Protein AF-A0A7S0SVY9-F1 (afdb_monomer)

Sequence (130 aa):
NVSTAVNTLKKLACATRVLGRTPVGKMLHEDAGFAKLIDLVRLRCDAFGERQIANVLNGLAALHTDLGVTSVNVRLADQLVKVLERVAHNMNGQEIANTLNALCKLQAAAGAMSPAGWAALARAVERTAP

Radius of gyration: 14.39 Å; Cα contacts (8 Å, |Δi|>4): 152; chains: 1; bounding box: 43×26×39 Å

Mean predicted aligned error: 4.33 Å

Foldseek 3Di:
DLLVVLLVLLVVLVVVLVVPDDLVLVVLLVDPVNVVSLVVCQVCLLVDALVSLLSNLLSVLSSCVSNVHPSDDLSSLLSSQVSCLVHLLVHAPVSLVSNVSSCVRDVSNVVNHDPSSVVSSVVNNVVRPD

Organism: NCBI:txid81844

Structure (mmCIF, N/CA/C/O backbone):
data_AF-A0A7S0SVY9-F1
#
_entry.id   AF-A0A7S0SVY9-F1
#
loop_
_atom_site.group_PDB
_atom_site.id
_atom_site.type_symbol
_atom_site.label_atom_id
_atom_site.label_alt_id
_atom_site.label_comp_id
_atom_site.label_asym_id
_atom_site.label_entity_id
_atom_site.label_seq_id
_atom_site.pdbx_PDB_ins_code
_atom_site.Cartn_x
_atom_site.Cartn_y
_atom_site.Cartn_z
_atom_site.occupancy
_atom_site.B_iso_or_equiv
_atom_site.auth_seq_id
_atom_site.auth_comp_id
_atom_site.auth_asym_id
_atom_site.auth_atom_id
_atom_site.pdbx_PDB_model_num
ATOM 1 N N . 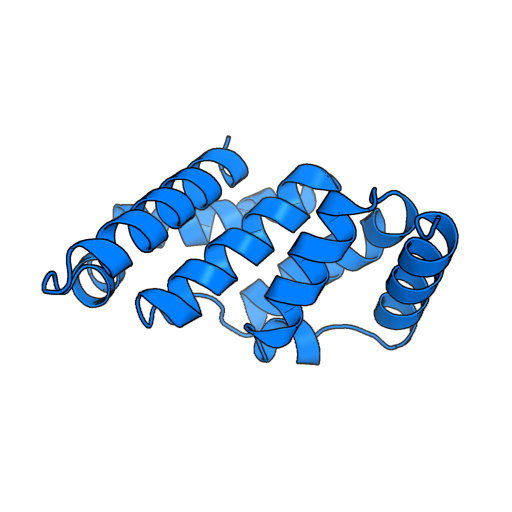ASN A 1 1 ? -5.001 15.606 0.394 1.00 76.19 1 ASN A N 1
ATOM 2 C CA . ASN A 1 1 ? -4.689 14.499 -0.543 1.00 76.19 1 ASN A CA 1
ATOM 3 C C . ASN A 1 1 ? -4.765 13.176 0.232 1.00 76.19 1 ASN A C 1
ATOM 5 O O . ASN A 1 1 ? -4.315 13.159 1.371 1.00 76.19 1 ASN A O 1
ATOM 9 N N . VAL A 1 2 ? -5.360 12.112 -0.327 1.00 85.25 2 VAL A N 1
ATOM 10 C CA . VAL A 1 2 ? -5.616 10.810 0.340 1.00 85.25 2 VAL A CA 1
ATOM 11 C C . VAL A 1 2 ? -4.342 10.213 0.949 1.00 85.25 2 VAL A C 1
ATOM 13 O O . VAL A 1 2 ? -4.344 9.811 2.108 1.00 85.25 2 VAL A O 1
ATOM 16 N N . SER A 1 3 ? -3.228 10.253 0.212 1.00 82.56 3 SER A N 1
ATOM 17 C CA . SER A 1 3 ? -1.922 9.779 0.697 1.00 82.56 3 SER A CA 1
ATOM 18 C C . SER A 1 3 ? -1.458 10.519 1.961 1.00 82.56 3 SER A C 1
ATOM 20 O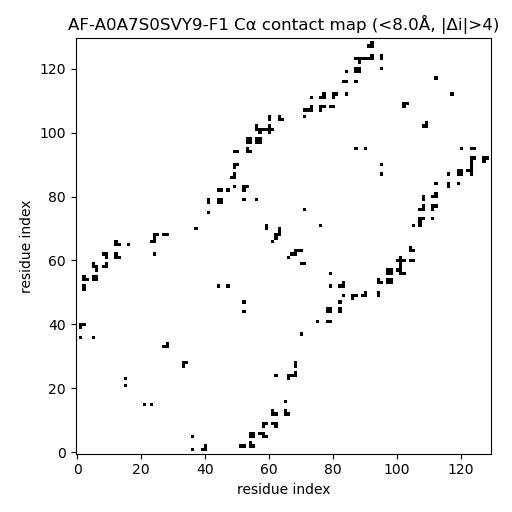 O . SER A 1 3 ? -0.959 9.910 2.906 1.00 82.56 3 SER A O 1
ATOM 22 N N . THR A 1 4 ? -1.705 11.831 2.037 1.00 87.19 4 THR A N 1
ATOM 23 C CA . THR A 1 4 ? -1.404 12.635 3.229 1.00 87.19 4 THR A CA 1
ATOM 24 C C . THR A 1 4 ? -2.251 12.206 4.421 1.00 87.19 4 THR A C 1
ATOM 26 O O . THR A 1 4 ? -1.713 12.094 5.513 1.00 87.19 4 THR A O 1
ATOM 29 N N . ALA A 1 5 ? -3.544 11.933 4.224 1.00 84.56 5 ALA A N 1
ATOM 30 C CA . ALA A 1 5 ? -4.427 11.498 5.305 1.00 84.56 5 ALA A CA 1
ATOM 31 C C . ALA A 1 5 ? -3.983 10.144 5.886 1.00 84.56 5 ALA A C 1
ATOM 33 O O . ALA A 1 5 ? -3.859 10.012 7.102 1.00 84.56 5 ALA A O 1
ATOM 34 N N . VAL A 1 6 ? -3.638 9.180 5.025 1.00 86.06 6 VAL A N 1
ATOM 35 C CA . VAL A 1 6 ? -3.072 7.885 5.443 1.00 86.06 6 VAL A CA 1
ATOM 36 C C . VAL A 1 6 ? -1.758 8.077 6.211 1.00 86.06 6 VAL A C 1
ATOM 38 O O . VAL A 1 6 ? -1.559 7.483 7.269 1.00 86.06 6 VAL A O 1
ATOM 41 N N . ASN A 1 7 ? -0.877 8.963 5.739 1.00 87.19 7 ASN A N 1
ATOM 42 C CA . ASN A 1 7 ? 0.371 9.270 6.438 1.00 87.19 7 ASN A CA 1
ATOM 43 C C . ASN A 1 7 ? 0.150 9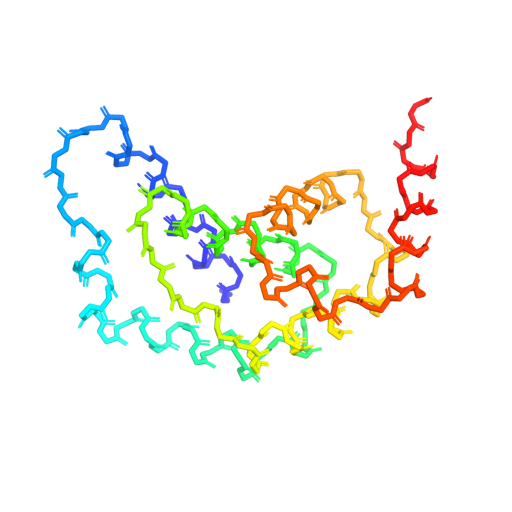.993 7.782 1.00 87.19 7 ASN A C 1
ATOM 45 O O . ASN A 1 7 ? 0.920 9.803 8.720 1.00 87.19 7 ASN A O 1
ATOM 49 N N . THR A 1 8 ? -0.894 10.810 7.912 1.00 85.56 8 THR A N 1
ATOM 50 C CA . THR A 1 8 ? -1.269 11.412 9.198 1.00 85.56 8 THR A CA 1
ATOM 51 C C . THR A 1 8 ? -1.745 10.343 10.178 1.00 85.56 8 THR A C 1
ATOM 53 O O . THR A 1 8 ? -1.274 10.319 11.312 1.00 85.56 8 THR A O 1
ATOM 56 N N . LEU A 1 9 ? -2.593 9.406 9.738 1.00 84.56 9 LEU A N 1
ATOM 57 C CA . LEU A 1 9 ? -3.024 8.281 10.575 1.00 84.56 9 LEU A CA 1
ATOM 58 C C . LEU A 1 9 ? -1.846 7.403 11.011 1.00 84.56 9 LEU A C 1
ATOM 60 O O . LEU A 1 9 ? -1.765 7.035 12.178 1.00 84.56 9 LEU A O 1
ATOM 64 N N . LYS A 1 10 ? -0.880 7.147 10.121 1.00 86.81 10 LYS A N 1
ATOM 65 C CA . LYS A 1 10 ? 0.387 6.483 10.471 1.00 86.81 10 LYS A CA 1
ATOM 66 C C . LYS A 1 10 ? 1.097 7.184 11.634 1.00 86.81 10 LYS A C 1
ATOM 68 O O . LYS A 1 10 ? 1.559 6.535 12.568 1.00 86.81 10 LYS A O 1
ATOM 73 N N . LYS A 1 11 ? 1.222 8.513 11.577 1.00 86.00 11 LYS A N 1
ATOM 74 C CA . LYS A 1 11 ? 1.885 9.288 12.637 1.00 86.00 11 LYS A CA 1
ATOM 75 C C . LYS A 1 11 ? 1.132 9.187 13.962 1.00 86.00 11 LYS A C 1
ATOM 77 O O . LYS A 1 11 ? 1.771 9.043 14.999 1.00 86.00 11 LYS A O 1
ATOM 82 N N . LEU A 1 12 ? -0.200 9.214 13.917 1.00 79.31 12 LEU A N 1
ATOM 83 C CA . LEU A 1 12 ? -1.034 9.010 15.100 1.00 79.31 12 LEU A CA 1
ATOM 84 C C . LEU A 1 12 ? -0.844 7.605 15.683 1.00 79.31 12 LEU A C 1
ATOM 86 O O . LEU A 1 12 ? -0.639 7.489 16.884 1.00 79.31 12 LEU A O 1
ATOM 90 N N . ALA A 1 13 ? -0.806 6.566 14.844 1.00 78.38 13 ALA A N 1
ATOM 91 C CA . ALA A 1 13 ? -0.533 5.193 15.272 1.00 78.38 13 ALA A CA 1
ATOM 92 C C . ALA A 1 13 ? 0.814 5.071 16.006 1.00 78.38 13 ALA A C 1
ATOM 94 O O . ALA A 1 13 ? 0.888 4.522 17.108 1.00 78.38 13 ALA A O 1
ATOM 95 N N . CYS A 1 14 ? 1.863 5.679 15.445 1.00 78.50 14 CYS A N 1
ATOM 96 C CA . CYS A 1 14 ? 3.181 5.744 16.074 1.00 78.50 14 CYS A CA 1
ATOM 97 C C . CYS A 1 14 ? 3.130 6.443 17.447 1.00 78.50 14 CYS A C 1
ATOM 99 O O . CYS A 1 14 ? 3.674 5.935 18.424 1.00 78.50 14 CYS A O 1
ATOM 101 N N . ALA A 1 15 ? 2.416 7.570 17.553 1.00 78.88 15 ALA A N 1
ATOM 102 C CA . ALA A 1 15 ? 2.248 8.281 18.821 1.00 78.88 15 ALA A CA 1
ATOM 103 C C . ALA A 1 15 ? 1.469 7.450 19.859 1.00 78.88 15 ALA A C 1
ATOM 105 O O . ALA A 1 15 ? 1.829 7.421 21.033 1.00 78.88 15 ALA A O 1
ATOM 106 N N . THR A 1 16 ? 0.435 6.717 19.435 1.00 71.44 16 THR A N 1
ATOM 107 C CA . THR A 1 16 ? -0.362 5.868 20.335 1.00 71.44 16 THR A CA 1
ATOM 108 C C . THR A 1 16 ? 0.405 4.658 20.863 1.00 71.44 16 THR A C 1
ATOM 110 O O . THR A 1 16 ? 0.143 4.226 21.984 1.00 71.44 16 THR A O 1
ATOM 113 N N . ARG A 1 17 ? 1.405 4.158 20.120 1.00 67.94 17 ARG A N 1
ATOM 114 C CA . ARG A 1 17 ? 2.307 3.090 20.582 1.00 67.94 17 ARG A CA 1
ATOM 115 C C . ARG A 1 17 ? 3.116 3.508 21.813 1.00 67.94 17 ARG A C 1
ATOM 117 O O . ARG A 1 17 ? 3.376 2.680 22.678 1.00 67.94 17 ARG A O 1
ATOM 124 N N . VAL A 1 18 ? 3.472 4.790 21.907 1.00 65.06 18 VAL A N 1
ATOM 125 C CA . VAL A 1 18 ? 4.217 5.363 23.042 1.00 65.06 18 VAL A CA 1
ATOM 126 C C . VAL A 1 18 ? 3.321 5.551 24.272 1.00 65.06 18 VAL A C 1
ATOM 128 O O . VAL A 1 18 ? 3.794 5.456 25.399 1.00 65.06 18 VAL A O 1
ATOM 131 N N . LEU A 1 19 ? 2.022 5.781 24.066 1.00 60.72 19 LEU A N 1
ATOM 132 C CA . LEU A 1 19 ? 1.066 6.115 25.130 1.00 60.72 19 LEU A CA 1
ATOM 133 C C . LEU A 1 19 ? 0.325 4.901 25.716 1.00 60.72 19 LEU A C 1
ATOM 135 O O . LEU A 1 19 ? -0.445 5.068 26.657 1.00 60.72 19 LEU A O 1
ATOM 139 N N . GLY A 1 20 ? 0.555 3.704 25.162 1.00 57.06 20 GLY A N 1
ATOM 140 C CA . GLY A 1 20 ? 0.204 2.394 25.713 1.00 57.06 20 GLY A CA 1
ATOM 141 C C . GLY A 1 20 ? -1.083 2.330 26.536 1.00 57.06 20 GLY A C 1
ATOM 142 O O . GLY A 1 20 ? -0.973 2.256 27.754 1.00 57.06 20 GLY A O 1
ATOM 143 N N . ARG A 1 21 ? -2.269 2.324 25.890 1.00 54.84 21 ARG A N 1
ATOM 144 C CA . ARG A 1 21 ? -3.539 1.757 26.434 1.00 54.84 21 ARG A CA 1
ATOM 145 C C . ARG A 1 21 ? -4.817 2.022 25.629 1.00 54.84 21 ARG A C 1
ATOM 147 O O . ARG A 1 21 ? -5.860 1.492 25.999 1.00 54.84 21 ARG A O 1
ATOM 154 N N . THR A 1 22 ? -4.794 2.795 24.550 1.00 61.53 22 THR A N 1
ATOM 155 C CA . THR A 1 22 ? -6.037 3.108 23.823 1.00 61.53 22 THR A CA 1
ATOM 156 C C . THR A 1 22 ? -6.356 2.037 22.768 1.00 61.53 22 THR A C 1
ATOM 158 O O . THR A 1 22 ? -5.479 1.735 21.955 1.00 61.53 22 THR A O 1
ATOM 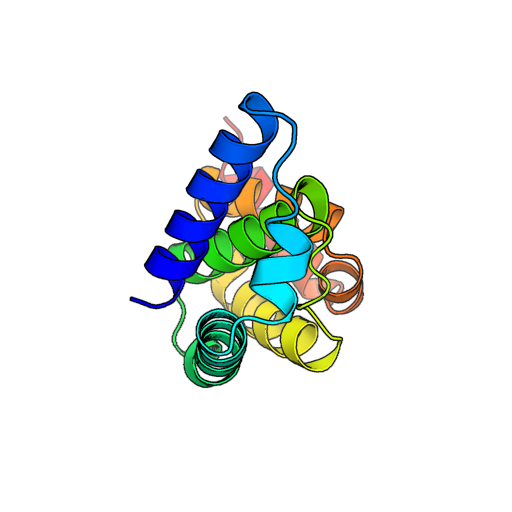161 N N . PRO A 1 23 ? -7.590 1.489 22.692 1.00 73.44 23 PRO A N 1
ATOM 162 C CA . PRO A 1 23 ? -7.990 0.510 21.674 1.00 73.44 23 PRO A CA 1
ATOM 163 C C . PRO A 1 23 ? -8.244 1.180 20.309 1.00 73.44 23 PRO A C 1
ATOM 165 O O . PRO A 1 23 ? -9.246 0.916 19.647 1.00 73.44 23 PRO A O 1
ATOM 168 N N . VAL A 1 24 ? -7.337 2.067 19.882 1.00 78.75 24 VAL A N 1
ATOM 169 C CA . VAL A 1 24 ? -7.466 2.895 18.669 1.00 78.75 24 VAL A CA 1
ATOM 170 C C . VAL A 1 24 ? -7.672 2.023 17.435 1.00 78.75 24 VAL A C 1
ATOM 172 O O . VAL A 1 24 ? -8.453 2.387 16.568 1.00 78.75 24 VAL A O 1
ATOM 175 N N . GLY A 1 25 ? -7.047 0.844 17.377 1.00 77.62 25 GLY A N 1
ATOM 176 C CA . GLY A 1 25 ? -7.270 -0.121 16.298 1.00 77.62 25 GLY A CA 1
ATOM 177 C C . GLY A 1 25 ? -8.728 -0.554 16.154 1.00 77.62 25 GLY A C 1
ATOM 178 O O . GLY A 1 25 ? -9.277 -0.507 15.056 1.00 77.62 25 GLY A O 1
ATOM 179 N N . LYS A 1 26 ? -9.384 -0.903 17.270 1.00 79.44 26 LYS A N 1
ATOM 180 C CA . LYS A 1 26 ? -10.804 -1.280 17.279 1.00 79.44 26 LYS A CA 1
ATOM 181 C C . LYS A 1 26 ? -11.692 -0.093 16.905 1.00 79.44 26 LYS A C 1
ATOM 183 O O . LYS A 1 26 ? -12.574 -0.234 16.069 1.00 79.44 26 LYS A O 1
ATOM 188 N N . MET A 1 27 ? -11.404 1.084 17.462 1.00 83.38 27 MET A N 1
ATOM 189 C CA . MET A 1 27 ? -12.143 2.308 17.142 1.00 83.38 27 MET A CA 1
ATOM 190 C C . MET A 1 27 ? -12.032 2.665 15.656 1.00 83.38 27 MET A C 1
ATOM 192 O O . MET A 1 27 ? -13.033 2.991 15.038 1.00 83.38 27 MET A O 1
ATOM 196 N N . LEU A 1 28 ? -10.839 2.554 15.061 1.00 81.62 28 LEU A N 1
ATOM 197 C CA . LEU A 1 28 ? -10.635 2.789 13.630 1.00 81.62 28 LEU A CA 1
ATOM 198 C C . LEU A 1 28 ? -11.347 1.751 12.762 1.00 81.62 28 LEU A C 1
ATOM 200 O O . LEU A 1 28 ? -11.801 2.091 11.676 1.00 81.62 28 LEU A O 1
ATOM 204 N N . HIS A 1 29 ? -11.454 0.501 13.216 1.00 77.25 29 HIS A N 1
ATOM 205 C CA . HIS A 1 29 ? -12.213 -0.515 12.491 1.00 77.25 29 HIS A CA 1
ATOM 206 C C . HIS A 1 29 ? -13.708 -0.158 12.424 1.00 77.25 29 HIS A C 1
ATOM 208 O O . HIS A 1 29 ? -14.356 -0.395 11.404 1.00 77.25 29 HIS A O 1
ATOM 214 N N . GLU A 1 30 ? -14.249 0.412 13.496 1.00 81.75 30 GLU A N 1
ATOM 215 C CA . GLU A 1 30 ? -15.654 0.825 13.596 1.00 81.75 30 GLU A CA 1
ATOM 216 C C . GLU A 1 30 ? -15.896 2.237 13.018 1.00 81.75 30 GLU A C 1
ATOM 218 O O . GLU A 1 30 ? -17.040 2.634 12.793 1.00 81.75 30 GLU A O 1
ATOM 223 N N . ASP A 1 31 ? -14.832 2.993 12.729 1.00 86.50 31 ASP A N 1
ATOM 224 C CA . ASP A 1 31 ? -14.914 4.362 12.231 1.00 86.50 31 ASP A CA 1
ATOM 225 C C . ASP A 1 31 ? -15.279 4.419 10.737 1.00 86.50 31 ASP A C 1
ATOM 227 O O . ASP A 1 31 ? -14.528 4.012 9.842 1.00 86.50 31 ASP A O 1
ATOM 231 N N . ALA A 1 32 ? -16.438 5.011 10.447 1.00 87.44 32 ALA A N 1
ATOM 232 C CA . ALA A 1 32 ? -16.915 5.210 9.079 1.00 87.44 32 ALA A CA 1
ATOM 233 C C . ALA A 1 32 ? -15.991 6.122 8.248 1.00 87.44 32 ALA A C 1
ATOM 235 O O . ALA A 1 32 ? -15.919 5.987 7.022 1.00 87.44 32 ALA A O 1
ATOM 236 N N . GLY A 1 33 ? -15.272 7.048 8.890 1.00 88.25 33 GLY A N 1
ATOM 237 C CA . GLY A 1 33 ? -14.295 7.914 8.234 1.00 88.25 33 GLY A CA 1
ATOM 238 C C . GLY A 1 33 ? -13.087 7.130 7.724 1.00 88.25 33 GLY A C 1
ATOM 239 O O . GLY A 1 33 ? -12.644 7.344 6.593 1.00 88.25 33 GLY A O 1
ATOM 240 N N . PHE A 1 34 ? -12.599 6.177 8.514 1.00 87.81 34 PHE A N 1
ATOM 241 C CA . PHE A 1 34 ? -11.532 5.268 8.131 1.00 87.81 34 PHE A CA 1
ATOM 242 C C . PHE A 1 34 ? -11.964 4.340 6.994 1.00 87.81 34 PHE A C 1
ATOM 244 O O . PHE A 1 34 ? -11.261 4.260 5.985 1.00 87.81 34 PHE A O 1
ATOM 251 N N . ALA A 1 35 ? -13.146 3.722 7.087 1.00 88.00 35 ALA A N 1
ATOM 252 C CA . ALA A 1 35 ? -13.697 2.914 5.996 1.00 88.00 35 ALA A CA 1
ATOM 253 C C . ALA A 1 35 ? -13.785 3.720 4.685 1.00 88.00 35 ALA A C 1
ATOM 255 O O . ALA A 1 35 ? -13.284 3.294 3.641 1.00 88.00 35 ALA A O 1
ATOM 256 N N . LYS A 1 36 ? -14.300 4.955 4.759 1.00 91.31 36 LYS A N 1
ATOM 257 C CA . LYS A 1 36 ? -14.355 5.880 3.619 1.00 91.31 36 LYS A CA 1
ATOM 258 C C . LYS A 1 36 ? -12.970 6.251 3.087 1.00 91.31 36 LYS A C 1
ATOM 260 O O . LYS A 1 36 ? -12.805 6.415 1.879 1.00 91.31 36 LYS A O 1
ATOM 265 N N . LEU A 1 37 ? -11.965 6.396 3.952 1.00 91.56 37 LEU A N 1
ATOM 266 C CA . LEU A 1 37 ? -10.591 6.652 3.524 1.00 91.56 37 LEU A CA 1
ATOM 267 C C . LEU A 1 37 ? -10.028 5.467 2.732 1.00 91.56 37 LEU A C 1
ATOM 269 O O . LEU A 1 37 ? -9.414 5.690 1.690 1.00 91.56 37 LEU A O 1
ATOM 273 N N . ILE A 1 38 ? -10.262 4.233 3.185 1.00 92.88 38 ILE A N 1
ATOM 274 C CA . ILE A 1 38 ? -9.847 3.019 2.469 1.00 92.88 38 ILE A CA 1
ATOM 275 C C . ILE A 1 38 ? -10.542 2.924 1.105 1.00 92.88 38 ILE A C 1
ATOM 277 O O . ILE A 1 38 ? -9.878 2.672 0.098 1.00 92.88 38 ILE A O 1
ATOM 281 N N . ASP A 1 39 ? -11.838 3.232 1.029 1.00 92.00 39 ASP A N 1
ATOM 282 C CA . ASP A 1 39 ? -12.550 3.306 -0.250 1.00 92.00 39 ASP A CA 1
ATOM 283 C C . ASP A 1 39 ? -11.983 4.394 -1.171 1.00 92.00 39 ASP A C 1
ATOM 285 O O . ASP A 1 39 ? -11.809 4.169 -2.369 1.00 92.00 39 ASP A O 1
ATOM 289 N N . LEU A 1 40 ? -11.630 5.566 -0.636 1.00 93.25 40 LEU A N 1
ATOM 290 C CA . LEU A 1 40 ? -10.993 6.628 -1.418 1.00 93.25 40 LEU A CA 1
ATOM 291 C C . LEU A 1 40 ? -9.599 6.236 -1.910 1.00 93.25 40 LEU A C 1
ATOM 293 O O . LEU A 1 40 ? -9.239 6.613 -3.025 1.00 93.25 40 LEU A O 1
ATOM 297 N N . VAL A 1 41 ? -8.821 5.493 -1.116 1.00 94.19 41 VAL A N 1
ATOM 298 C CA . VAL A 1 41 ? -7.555 4.900 -1.574 1.00 94.19 41 VAL A CA 1
ATOM 299 C C . VAL A 1 41 ? -7.838 3.982 -2.758 1.00 94.19 41 VAL A C 1
ATOM 301 O O . VAL A 1 41 ? -7.239 4.171 -3.812 1.00 94.19 41 VAL A O 1
ATOM 304 N N . ARG A 1 42 ? -8.797 3.059 -2.623 1.00 93.69 42 ARG A N 1
ATOM 305 C CA . ARG A 1 42 ? -9.173 2.114 -3.684 1.00 93.69 42 ARG A CA 1
ATOM 306 C C . ARG A 1 42 ? -9.632 2.805 -4.971 1.00 93.69 42 ARG A C 1
ATOM 308 O O . ARG A 1 42 ? -9.330 2.336 -6.060 1.00 93.69 42 ARG A O 1
ATOM 315 N N . LEU A 1 43 ? -10.387 3.897 -4.851 1.00 93.44 43 LEU A N 1
ATOM 316 C 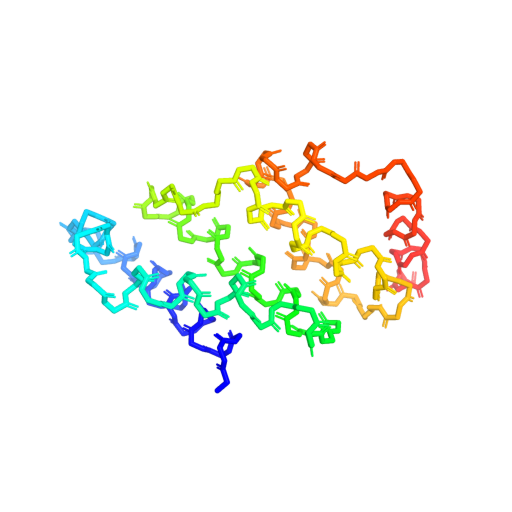CA . LEU A 1 43 ? -10.948 4.635 -5.988 1.00 93.44 43 LEU A CA 1
ATOM 317 C C . LEU A 1 43 ? -9.940 5.550 -6.687 1.00 93.44 43 LEU A C 1
ATOM 319 O O . LEU A 1 43 ? -10.168 5.939 -7.828 1.00 93.44 43 LEU A O 1
ATOM 323 N N . ARG A 1 44 ? -8.870 5.965 -5.999 1.00 93.00 44 ARG A N 1
ATOM 324 C CA . ARG A 1 44 ? -7.938 6.985 -6.509 1.00 93.00 44 ARG A CA 1
ATOM 325 C C . ARG A 1 44 ? -6.512 6.486 -6.690 1.00 93.00 44 ARG A C 1
ATOM 327 O O . ARG A 1 44 ? -5.686 7.258 -7.176 1.00 93.00 44 ARG A O 1
ATOM 334 N N . CYS A 1 45 ? -6.212 5.244 -6.309 1.00 93.25 45 CYS A N 1
ATOM 335 C CA . CYS A 1 45 ? -4.851 4.718 -6.354 1.00 93.25 45 CYS A CA 1
ATOM 336 C C . CYS A 1 45 ? -4.242 4.761 -7.754 1.00 93.25 45 CYS A C 1
ATOM 338 O O . CYS A 1 45 ? -3.047 5.008 -7.873 1.00 93.25 45 CYS A O 1
ATOM 340 N N . ASP A 1 46 ? -5.051 4.624 -8.805 1.00 93.38 46 ASP A N 1
ATOM 341 C CA . ASP A 1 46 ? -4.567 4.645 -10.187 1.00 93.38 46 ASP A CA 1
ATOM 342 C C . ASP A 1 46 ? -3.860 5.954 -10.561 1.00 93.38 46 ASP A C 1
ATOM 344 O O . ASP A 1 46 ? -2.944 5.932 -11.380 1.00 93.38 46 ASP A O 1
ATOM 348 N N . ALA A 1 47 ? -4.211 7.069 -9.910 1.00 93.69 47 ALA A N 1
ATOM 349 C CA . ALA A 1 47 ? -3.599 8.381 -10.117 1.00 93.69 47 ALA A CA 1
ATOM 350 C C . ALA A 1 47 ? -2.405 8.666 -9.183 1.00 93.69 47 ALA A C 1
ATOM 352 O O . ALA A 1 47 ? -1.889 9.786 -9.159 1.00 93.69 47 ALA A O 1
ATOM 353 N N . PHE A 1 48 ? -1.982 7.707 -8.356 1.00 95.06 48 PHE A N 1
ATOM 354 C CA . PHE A 1 48 ? -0.831 7.901 -7.478 1.00 95.06 48 PHE A CA 1
ATOM 355 C C . PHE A 1 48 ? 0.482 7.808 -8.263 1.00 95.06 48 PHE A C 1
ATOM 357 O O . PHE A 1 48 ? 0.686 6.890 -9.056 1.00 95.06 48 PHE A O 1
ATOM 364 N N . GLY A 1 49 ? 1.371 8.769 -8.000 1.00 95.19 49 GLY A N 1
ATOM 365 C CA . GLY A 1 49 ? 2.788 8.693 -8.352 1.00 95.19 49 GLY A CA 1
ATOM 366 C C . GLY A 1 49 ? 3.611 7.988 -7.270 1.00 95.19 49 GLY A C 1
ATOM 367 O O . GLY A 1 49 ? 3.073 7.541 -6.251 1.00 95.19 49 GLY A O 1
ATOM 368 N N . GLU A 1 50 ? 4.923 7.950 -7.480 1.00 95.56 50 GLU A N 1
ATOM 369 C CA . GLU A 1 50 ? 5.956 7.258 -6.695 1.00 95.56 50 GLU A CA 1
ATOM 370 C C . GLU A 1 50 ? 5.815 7.536 -5.191 1.00 95.56 50 GLU A C 1
ATOM 372 O O . GLU A 1 50 ? 5.607 6.639 -4.368 1.00 95.56 50 GLU A O 1
ATOM 377 N N . ARG A 1 51 ? 5.835 8.820 -4.826 1.00 95.44 51 ARG A N 1
ATOM 378 C CA . ARG A 1 51 ? 5.741 9.263 -3.433 1.00 95.44 51 ARG A CA 1
ATOM 379 C C . ARG A 1 51 ? 4.397 8.922 -2.797 1.00 95.44 51 ARG A C 1
ATOM 381 O O . ARG A 1 51 ? 4.334 8.564 -1.619 1.00 95.44 51 ARG A O 1
ATOM 388 N N . GLN A 1 52 ? 3.302 9.083 -3.540 1.00 95.81 52 GLN A N 1
ATOM 389 C CA . GLN A 1 52 ? 1.955 8.864 -3.020 1.00 95.81 52 GLN A CA 1
ATOM 390 C C . GLN A 1 52 ? 1.728 7.388 -2.699 1.00 95.81 52 GLN A C 1
ATOM 392 O O . GLN A 1 52 ? 1.214 7.101 -1.612 1.00 95.81 52 GLN A O 1
ATOM 397 N N . ILE A 1 53 ? 2.124 6.481 -3.601 1.00 96.75 53 ILE A N 1
ATOM 398 C CA . ILE A 1 53 ? 1.945 5.040 -3.403 1.00 96.75 53 ILE A CA 1
ATOM 399 C C . ILE A 1 53 ? 2.830 4.521 -2.265 1.00 96.75 53 ILE A C 1
ATOM 401 O O . ILE A 1 53 ? 2.321 3.826 -1.385 1.00 96.75 53 ILE A O 1
ATOM 405 N N . ALA A 1 54 ? 4.095 4.956 -2.191 1.00 96.25 54 ALA A N 1
ATOM 406 C CA . ALA A 1 54 ? 5.004 4.586 -1.104 1.00 96.25 54 ALA A CA 1
ATOM 407 C C . ALA A 1 54 ? 4.454 5.005 0.270 1.00 96.25 54 ALA A C 1
ATOM 409 O O . ALA A 1 54 ? 4.465 4.228 1.225 1.00 96.25 54 ALA A O 1
ATOM 410 N N . ASN A 1 55 ? 3.920 6.226 0.374 1.00 95.44 55 ASN A N 1
ATOM 411 C CA . ASN A 1 55 ? 3.333 6.727 1.617 1.00 95.44 55 ASN A CA 1
ATOM 412 C C . ASN A 1 55 ? 2.054 5.983 2.014 1.00 95.44 55 ASN A C 1
ATOM 414 O O . ASN A 1 55 ? 1.852 5.721 3.200 1.00 95.44 55 ASN A O 1
ATOM 418 N N . VAL A 1 56 ? 1.197 5.640 1.046 1.00 96.19 56 VAL A N 1
ATOM 419 C CA . VAL A 1 56 ? -0.031 4.878 1.314 1.00 96.19 56 VAL A CA 1
ATOM 420 C C . VAL A 1 56 ? 0.310 3.478 1.809 1.00 96.19 56 VAL A C 1
ATOM 422 O O . VAL A 1 56 ? -0.168 3.095 2.873 1.00 96.19 56 VAL A O 1
ATOM 425 N N . LEU A 1 57 ? 1.178 2.751 1.102 1.00 96.12 57 LEU A N 1
ATOM 426 C CA . LEU A 1 57 ? 1.606 1.408 1.498 1.00 96.12 57 LEU A CA 1
ATOM 427 C C . LEU A 1 57 ? 2.244 1.409 2.891 1.00 96.12 57 LEU A C 1
ATOM 429 O O . LEU A 1 57 ? 1.841 0.640 3.759 1.00 96.12 57 LEU A O 1
ATOM 433 N N . ASN A 1 58 ? 3.181 2.324 3.142 1.00 95.12 58 ASN A N 1
ATOM 434 C CA . ASN A 1 58 ? 3.857 2.436 4.433 1.00 95.12 58 ASN A CA 1
ATOM 435 C C . ASN A 1 58 ? 2.902 2.818 5.574 1.00 95.12 58 ASN A C 1
ATOM 437 O O . ASN A 1 58 ? 3.044 2.334 6.696 1.00 95.12 58 ASN A O 1
ATOM 441 N N . GLY A 1 59 ? 1.923 3.686 5.306 1.00 93.81 59 GLY A N 1
ATOM 442 C CA . GLY A 1 59 ? 0.928 4.059 6.304 1.00 93.81 59 GLY A CA 1
ATOM 443 C C . GLY A 1 59 ? -0.031 2.918 6.630 1.00 93.81 59 GLY A C 1
ATOM 444 O O . GLY A 1 59 ? -0.255 2.643 7.804 1.00 93.81 59 GLY A O 1
ATOM 445 N N . LEU A 1 60 ? -0.525 2.202 5.618 1.00 94.06 60 LEU A N 1
ATOM 446 C CA . LEU A 1 60 ? -1.358 1.012 5.814 1.00 94.06 60 LEU A CA 1
ATOM 447 C C . LEU A 1 60 ? -0.600 -0.091 6.561 1.00 94.06 60 LEU A C 1
ATOM 449 O O . LEU A 1 60 ? -1.148 -0.688 7.481 1.00 94.06 60 LEU A O 1
ATOM 453 N N . ALA A 1 61 ? 0.674 -0.306 6.230 1.00 93.56 61 ALA A N 1
ATOM 454 C CA . ALA A 1 61 ? 1.536 -1.256 6.925 1.00 93.56 61 ALA A CA 1
ATOM 455 C C . ALA A 1 61 ? 1.716 -0.912 8.410 1.00 93.56 61 ALA A C 1
ATOM 457 O O . ALA A 1 61 ? 1.666 -1.798 9.258 1.00 93.56 61 ALA A O 1
ATOM 458 N N . ALA A 1 62 ? 1.892 0.369 8.744 1.00 90.69 62 ALA A N 1
ATOM 459 C CA . ALA A 1 62 ? 1.975 0.796 10.137 1.00 90.69 62 ALA A CA 1
ATOM 460 C C . ALA A 1 62 ? 0.646 0.600 10.876 1.00 90.69 62 ALA A C 1
ATOM 462 O O . ALA A 1 62 ? 0.642 0.067 11.975 1.00 90.69 62 ALA A O 1
ATOM 463 N N . LEU A 1 63 ? -0.488 0.963 10.268 1.00 89.25 63 LEU A N 1
ATOM 464 C CA . LEU A 1 63 ? -1.807 0.734 10.872 1.00 89.25 63 LEU A CA 1
ATOM 465 C C . LEU A 1 63 ? -2.076 -0.759 11.103 1.00 89.25 63 LEU A C 1
ATOM 467 O O . LEU A 1 63 ? -2.640 -1.135 12.129 1.00 89.25 63 LEU A O 1
ATOM 471 N N . HIS A 1 64 ? -1.630 -1.610 10.180 1.00 88.81 64 HIS A N 1
ATOM 472 C CA . HIS A 1 64 ? -1.720 -3.055 10.322 1.00 88.81 64 HIS A CA 1
ATOM 473 C C . HIS A 1 64 ? -0.883 -3.576 11.497 1.00 88.81 64 HIS A C 1
ATOM 475 O O . HIS A 1 64 ? -1.411 -4.261 12.366 1.00 88.81 64 HIS A O 1
ATOM 481 N N . THR A 1 65 ? 0.403 -3.223 11.563 1.00 87.62 65 THR A N 1
ATOM 482 C CA . THR A 1 65 ? 1.313 -3.739 12.598 1.00 87.62 65 THR A CA 1
ATOM 483 C C . THR A 1 65 ? 1.103 -3.094 13.969 1.00 87.62 65 THR A C 1
ATOM 485 O O . THR A 1 65 ? 1.138 -3.793 14.976 1.00 87.62 65 THR A O 1
ATOM 488 N N . ASP A 1 66 ? 0.906 -1.777 14.030 1.00 85.38 66 ASP A N 1
ATOM 489 C CA . ASP A 1 66 ? 0.862 -1.034 15.296 1.00 85.38 66 ASP A CA 1
ATOM 490 C C . ASP A 1 66 ? -0.539 -1.021 15.917 1.00 85.38 66 ASP A C 1
ATOM 492 O O . ASP A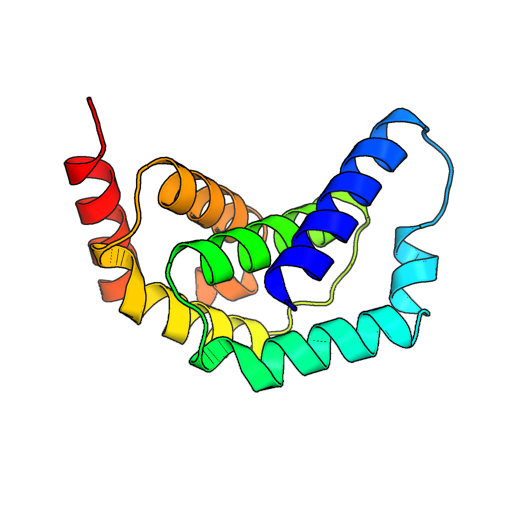 1 66 ? -0.662 -0.925 17.136 1.00 85.38 66 ASP A O 1
ATOM 496 N N . LEU A 1 67 ? -1.593 -1.115 15.097 1.00 83.44 67 LEU A N 1
ATOM 497 C CA . LEU A 1 67 ? -2.983 -1.033 15.556 1.00 83.44 67 LEU A CA 1
ATOM 498 C C . LEU A 1 67 ? -3.817 -2.277 15.219 1.00 83.44 67 LEU A C 1
ATOM 500 O O . LEU A 1 67 ? -5.002 -2.305 15.540 1.00 83.44 67 LEU A O 1
ATOM 504 N N . GLY A 1 68 ? -3.242 -3.301 14.581 1.00 84.06 68 GLY A N 1
ATOM 505 C CA . GLY A 1 68 ? -3.964 -4.529 14.228 1.00 84.06 68 GLY A CA 1
ATOM 506 C C . GLY A 1 68 ? -5.057 -4.328 13.174 1.00 84.06 68 GLY A C 1
ATOM 507 O O . GLY A 1 68 ? -5.953 -5.160 13.054 1.00 84.06 68 GLY A O 1
ATOM 508 N N . VAL A 1 69 ? -5.025 -3.223 12.422 1.00 83.94 69 VAL A N 1
ATOM 509 C CA . VAL A 1 69 ? -6.065 -2.908 11.436 1.00 83.94 69 VAL A CA 1
ATOM 510 C C . VAL A 1 69 ? -5.894 -3.783 10.190 1.00 83.94 69 VAL A C 1
ATOM 512 O O . VAL A 1 69 ? -4.869 -3.747 9.507 1.00 83.94 69 VAL A O 1
ATOM 515 N N . THR A 1 70 ? -6.919 -4.555 9.845 1.00 83.06 70 THR A N 1
ATOM 516 C CA . THR A 1 70 ? -6.940 -5.467 8.689 1.00 83.06 70 THR A CA 1
ATOM 517 C C . THR A 1 70 ? -7.727 -4.872 7.517 1.00 83.06 70 THR A C 1
ATOM 519 O O . THR A 1 70 ? -8.718 -5.425 7.053 1.00 83.06 70 THR A O 1
ATOM 522 N N . SER A 1 71 ? -7.297 -3.710 7.017 1.00 79.56 71 SER A N 1
ATOM 523 C CA . SER A 1 71 ? -7.998 -2.999 5.930 1.00 79.56 71 SER A CA 1
ATOM 524 C C . SER A 1 71 ? -7.524 -3.353 4.516 1.00 79.56 71 SER A C 1
ATOM 526 O O . SER A 1 71 ? -8.229 -3.085 3.541 1.00 79.56 71 SER A O 1
ATOM 528 N N . VAL A 1 72 ? -6.340 -3.955 4.377 1.00 85.06 72 VAL A N 1
ATOM 529 C CA . VAL A 1 72 ? -5.779 -4.345 3.076 1.00 85.06 72 VAL A CA 1
ATOM 530 C C . VAL A 1 72 ? -6.241 -5.754 2.722 1.00 85.06 72 VAL A C 1
ATOM 532 O O . VAL A 1 72 ? -5.604 -6.740 3.078 1.00 85.06 72 VAL A O 1
ATOM 535 N N . ASN A 1 73 ? -7.370 -5.843 2.022 1.00 90.19 73 ASN A N 1
ATOM 536 C CA . ASN A 1 73 ? -7.813 -7.089 1.400 1.00 90.19 73 ASN A CA 1
ATOM 537 C C . ASN A 1 73 ? -7.088 -7.338 0.065 1.00 90.19 73 ASN A C 1
ATOM 539 O O . ASN A 1 73 ? -6.448 -6.438 -0.478 1.00 90.19 73 ASN A O 1
ATOM 543 N N . VAL A 1 74 ? -7.231 -8.552 -0.477 1.00 90.88 74 VAL A N 1
ATOM 544 C CA . VAL A 1 74 ? -6.583 -8.988 -1.730 1.00 90.88 74 VAL A CA 1
ATOM 545 C C . VAL A 1 74 ? -6.837 -8.006 -2.877 1.00 90.88 74 VAL A C 1
ATOM 547 O O . VAL A 1 74 ? -5.899 -7.569 -3.531 1.00 90.88 74 VAL A O 1
ATOM 550 N N . ARG A 1 75 ? -8.087 -7.559 -3.057 1.00 92.56 75 ARG A N 1
ATOM 551 C CA . ARG A 1 75 ? -8.455 -6.629 -4.134 1.00 92.56 75 ARG A CA 1
ATOM 552 C C . ARG A 1 75 ? -7.731 -5.286 -4.023 1.00 92.56 75 ARG A C 1
ATOM 554 O O . ARG A 1 75 ? -7.256 -4.764 -5.027 1.00 92.56 75 ARG A O 1
ATOM 561 N N . LEU A 1 76 ? -7.673 -4.708 -2.822 1.00 94.44 76 LEU A N 1
ATOM 562 C CA . LEU A 1 76 ? -6.946 -3.459 -2.599 1.00 94.44 76 LEU A CA 1
ATOM 563 C C . LEU A 1 76 ? -5.438 -3.663 -2.790 1.00 94.44 76 LEU A C 1
ATOM 565 O O . LEU A 1 76 ? -4.784 -2.797 -3.369 1.00 94.44 76 LEU A O 1
ATOM 569 N N . ALA A 1 77 ? -4.902 -4.800 -2.341 1.00 95.81 77 ALA A N 1
ATOM 570 C CA . ALA A 1 77 ? -3.502 -5.159 -2.539 1.00 95.81 77 ALA A CA 1
ATOM 571 C C . ALA A 1 77 ? -3.145 -5.200 -4.032 1.00 95.81 77 ALA A C 1
ATOM 573 O O . ALA A 1 77 ? -2.230 -4.489 -4.442 1.00 95.81 77 ALA A O 1
ATOM 574 N N . ASP A 1 78 ? -3.924 -5.913 -4.850 1.00 96.25 78 ASP A N 1
ATOM 575 C CA . ASP A 1 78 ? -3.715 -6.007 -6.300 1.00 96.25 78 ASP A CA 1
ATOM 576 C C . ASP A 1 78 ? -3.700 -4.630 -6.973 1.00 96.25 78 ASP A C 1
ATOM 578 O O . ASP A 1 78 ? -2.861 -4.348 -7.828 1.00 96.25 78 ASP A O 1
ATOM 582 N N . GLN A 1 79 ? -4.627 -3.743 -6.596 1.00 96.31 79 GLN A N 1
ATOM 583 C CA . GLN A 1 79 ? -4.700 -2.399 -7.173 1.00 96.31 79 GLN A CA 1
ATOM 584 C C . GLN A 1 79 ? -3.490 -1.539 -6.788 1.00 96.31 79 GLN A C 1
ATOM 586 O O . GLN A 1 79 ? -2.896 -0.889 -7.648 1.00 96.31 79 GLN A O 1
ATOM 591 N N . LEU A 1 80 ? -3.100 -1.547 -5.510 1.00 97.25 80 LEU A N 1
ATOM 592 C CA . LEU A 1 80 ? -1.936 -0.794 -5.038 1.00 97.25 80 LEU A CA 1
ATOM 593 C C . LEU A 1 80 ? -0.636 -1.319 -5.655 1.00 97.25 80 LEU A C 1
ATOM 595 O O . LEU A 1 80 ? 0.232 -0.526 -6.015 1.00 97.25 80 LEU A O 1
ATOM 599 N N . VAL A 1 81 ? -0.516 -2.636 -5.816 1.00 97.62 81 VAL A N 1
ATOM 600 C CA . VAL A 1 81 ? 0.653 -3.274 -6.423 1.00 97.62 81 VAL A CA 1
ATOM 601 C C . VAL A 1 81 ? 0.763 -2.954 -7.908 1.00 97.62 81 VAL A C 1
ATOM 603 O O . VAL A 1 81 ? 1.833 -2.549 -8.345 1.00 97.62 81 VAL A O 1
ATOM 606 N N . LYS A 1 82 ? -0.330 -3.011 -8.677 1.00 97.50 82 LYS A N 1
ATOM 607 C CA . LYS A 1 82 ? -0.316 -2.595 -10.094 1.00 97.50 82 LYS A CA 1
ATOM 608 C C . LYS A 1 82 ? 0.197 -1.166 -10.275 1.00 97.50 82 LYS A C 1
ATOM 610 O O . LYS A 1 82 ? 0.934 -0.869 -11.214 1.00 97.50 82 LYS A O 1
ATOM 615 N N . VAL A 1 83 ? -0.193 -0.270 -9.371 1.00 97.50 83 VAL A N 1
ATOM 616 C CA . VAL A 1 83 ? 0.292 1.114 -9.357 1.00 97.50 83 VAL A CA 1
ATOM 617 C C . VAL A 1 83 ? 1.771 1.169 -8.988 1.00 97.50 83 VAL A C 1
ATOM 619 O O . VAL A 1 83 ? 2.529 1.868 -9.657 1.00 97.50 83 VAL A O 1
ATOM 622 N N . LEU A 1 84 ? 2.185 0.426 -7.959 1.00 97.62 84 LEU A N 1
ATOM 623 C CA . LEU A 1 84 ? 3.577 0.347 -7.529 1.00 97.62 84 LEU A CA 1
ATOM 624 C C . LEU A 1 84 ? 4.493 -0.142 -8.656 1.00 97.62 84 LEU A C 1
ATOM 626 O O . LEU A 1 84 ? 5.489 0.510 -8.942 1.00 97.62 84 LEU A O 1
ATOM 630 N N . GLU A 1 85 ? 4.152 -1.245 -9.319 1.00 97.56 85 GLU A N 1
ATOM 631 C CA . GLU A 1 85 ? 4.954 -1.819 -10.405 1.00 97.56 85 GLU A CA 1
ATOM 632 C C . GLU A 1 85 ? 5.171 -0.825 -11.545 1.00 97.56 85 GLU A C 1
ATOM 634 O O . GLU A 1 85 ? 6.281 -0.698 -12.064 1.00 97.56 85 GLU A O 1
ATOM 639 N N . ARG A 1 86 ? 4.132 -0.053 -11.883 1.00 96.81 86 ARG A N 1
ATOM 640 C CA . ARG A 1 86 ? 4.210 0.985 -12.912 1.00 96.81 86 ARG A CA 1
ATOM 641 C C . ARG A 1 86 ? 5.222 2.078 -12.567 1.00 96.81 86 ARG A C 1
ATOM 643 O O . ARG A 1 86 ? 5.867 2.594 -13.472 1.00 96.81 86 ARG A O 1
ATOM 650 N N . VAL A 1 87 ? 5.355 2.444 -11.292 1.00 96.44 87 VAL A N 1
ATOM 651 C CA . VAL A 1 87 ? 6.183 3.587 -10.858 1.00 96.44 87 VAL A CA 1
ATOM 652 C C . VAL A 1 87 ? 7.512 3.179 -10.210 1.00 96.44 87 VAL A C 1
ATOM 654 O O . VAL A 1 87 ? 8.361 4.034 -9.970 1.00 96.44 87 VAL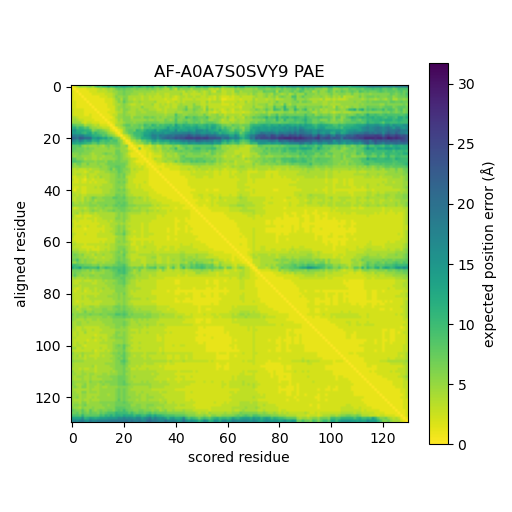 A O 1
ATOM 657 N N . ALA A 1 88 ? 7.730 1.884 -9.955 1.00 95.56 88 ALA A N 1
ATOM 658 C CA . ALA A 1 88 ? 8.870 1.362 -9.194 1.00 95.56 88 ALA A CA 1
ATOM 659 C C . ALA A 1 88 ? 10.236 1.828 -9.728 1.00 95.56 88 ALA A C 1
ATOM 661 O O . ALA A 1 88 ? 11.131 2.149 -8.950 1.00 95.56 88 ALA A O 1
ATOM 662 N N . HIS A 1 89 ? 10.389 1.922 -11.051 1.00 93.81 89 HIS A N 1
ATOM 663 C CA . HIS A 1 89 ? 11.646 2.313 -11.695 1.00 93.81 89 HIS A CA 1
ATOM 664 C C . HIS A 1 89 ? 12.078 3.762 -11.386 1.00 93.81 89 HIS A C 1
ATOM 666 O O . HIS A 1 89 ? 13.280 4.047 -11.331 1.00 93.81 89 HIS A O 1
ATOM 672 N N . ASN A 1 90 ? 11.120 4.655 -11.119 1.00 95.12 90 ASN A N 1
ATOM 673 C CA . ASN A 1 90 ? 11.360 6.078 -10.854 1.00 95.12 90 ASN A CA 1
ATOM 674 C C . ASN A 1 90 ? 11.506 6.414 -9.369 1.00 95.12 90 ASN A C 1
ATOM 676 O O . ASN A 1 90 ? 11.839 7.550 -9.032 1.00 95.12 90 ASN A O 1
ATOM 680 N N . MET A 1 91 ? 11.274 5.451 -8.476 1.00 96.50 91 MET A N 1
ATOM 681 C CA . MET A 1 91 ? 11.312 5.713 -7.042 1.00 96.50 91 MET A CA 1
ATOM 682 C C . MET A 1 91 ? 12.706 6.147 -6.574 1.00 96.50 91 MET A C 1
ATOM 684 O O . MET A 1 91 ? 13.730 5.619 -7.013 1.00 96.50 91 MET A O 1
ATOM 688 N N . ASN A 1 92 ? 12.763 7.096 -5.645 1.00 96.06 92 ASN A N 1
ATOM 689 C CA . ASN A 1 92 ? 14.001 7.421 -4.933 1.00 96.06 92 ASN A CA 1
ATOM 690 C C . ASN A 1 92 ? 14.251 6.456 -3.757 1.00 96.06 92 ASN A C 1
ATOM 692 O O . ASN A 1 92 ? 13.379 5.677 -3.373 1.00 96.06 92 ASN A O 1
ATOM 696 N N . GLY A 1 93 ? 15.438 6.531 -3.143 1.00 94.94 93 GLY A N 1
ATOM 697 C CA . GLY A 1 93 ? 15.832 5.623 -2.057 1.00 94.94 93 GLY A CA 1
ATOM 698 C C . GLY A 1 93 ? 14.859 5.604 -0.869 1.00 94.94 93 GLY A C 1
ATOM 699 O O . GLY A 1 93 ? 14.582 4.546 -0.305 1.00 94.94 93 GLY A O 1
ATOM 700 N N . GLN A 1 94 ? 14.264 6.749 -0.516 1.00 95.19 94 GLN A N 1
ATOM 701 C CA . GLN A 1 94 ? 13.294 6.822 0.581 1.00 95.19 94 GLN A CA 1
ATOM 702 C C . GLN A 1 94 ? 11.963 6.145 0.222 1.00 95.19 94 GLN A C 1
ATOM 704 O O . GLN A 1 94 ? 11.357 5.466 1.054 1.00 95.19 94 GLN A O 1
ATOM 709 N N . GLU A 1 95 ? 11.488 6.333 -1.007 1.00 97.00 95 GLU A N 1
ATOM 710 C CA . GLU A 1 95 ? 10.265 5.707 -1.518 1.00 97.00 95 GLU A CA 1
ATOM 711 C C . GLU A 1 95 ? 10.412 4.190 -1.615 1.00 97.00 95 GLU A C 1
ATOM 713 O O . GLU A 1 95 ? 9.512 3.458 -1.193 1.00 97.00 95 GLU A O 1
ATOM 718 N N . ILE A 1 96 ? 11.574 3.724 -2.075 1.00 96.56 96 ILE A N 1
ATOM 719 C CA . ILE A 1 96 ? 11.931 2.305 -2.125 1.00 96.56 96 ILE A CA 1
ATOM 720 C C . ILE A 1 96 ? 11.937 1.711 -0.715 1.00 96.56 96 ILE A C 1
ATOM 722 O O . ILE A 1 96 ? 11.246 0.724 -0.465 1.00 96.56 96 ILE A O 1
ATOM 726 N N . ALA A 1 97 ? 12.636 2.337 0.238 1.00 95.88 97 ALA A N 1
ATOM 727 C CA . ALA A 1 97 ? 12.703 1.855 1.618 1.00 95.88 97 ALA A CA 1
ATOM 728 C C . ALA A 1 97 ? 11.313 1.769 2.275 1.00 95.88 97 ALA A C 1
ATOM 730 O O . ALA A 1 97 ? 10.975 0.769 2.913 1.00 95.88 97 ALA A O 1
ATOM 731 N N . ASN A 1 98 ? 10.473 2.790 2.079 1.00 95.94 98 ASN A N 1
ATOM 732 C CA . ASN A 1 98 ? 9.095 2.795 2.572 1.00 95.94 98 ASN A CA 1
ATOM 733 C C . ASN A 1 98 ? 8.254 1.669 1.959 1.00 95.94 98 ASN A C 1
ATOM 735 O O . ASN A 1 98 ? 7.473 1.035 2.669 1.00 95.94 98 ASN A O 1
ATOM 739 N N . THR A 1 99 ? 8.421 1.425 0.660 1.00 97.31 99 THR A N 1
ATOM 740 C CA . THR A 1 99 ? 7.710 0.375 -0.072 1.00 97.31 99 THR A CA 1
ATOM 741 C C . THR A 1 99 ? 8.126 -1.011 0.407 1.00 97.31 99 THR A C 1
ATOM 743 O O . THR A 1 99 ? 7.262 -1.811 0.755 1.00 97.31 99 THR A O 1
ATOM 746 N N . LEU A 1 100 ? 9.427 -1.290 0.506 1.00 96.38 100 LEU A N 1
ATOM 747 C CA . LEU A 1 100 ? 9.934 -2.583 0.977 1.00 96.38 100 LEU A CA 1
ATOM 748 C C . LEU A 1 100 ? 9.495 -2.870 2.419 1.00 96.38 100 LEU A C 1
ATOM 750 O O . LEU A 1 100 ? 8.990 -3.952 2.706 1.00 96.38 100 LEU A O 1
ATOM 754 N N . ASN A 1 101 ? 9.581 -1.874 3.309 1.00 95.25 101 ASN A N 1
ATOM 755 C CA . ASN A 1 101 ? 9.062 -1.989 4.675 1.00 95.25 101 ASN A CA 1
ATOM 756 C C . ASN A 1 101 ? 7.559 -2.313 4.702 1.00 95.25 101 ASN A C 1
ATOM 758 O O . ASN A 1 101 ? 7.107 -3.057 5.571 1.00 95.25 101 ASN A O 1
ATOM 762 N N . ALA A 1 102 ? 6.784 -1.763 3.765 1.00 96.44 102 ALA A N 1
ATOM 763 C CA . ALA A 1 102 ? 5.362 -2.053 3.664 1.00 96.44 102 ALA A CA 1
ATOM 764 C C . ALA A 1 102 ? 5.085 -3.468 3.145 1.00 96.44 102 ALA A C 1
ATOM 766 O O . ALA A 1 102 ? 4.262 -4.167 3.732 1.00 96.44 102 ALA A O 1
ATOM 767 N N . LEU A 1 103 ? 5.786 -3.912 2.096 1.00 96.50 103 LEU A N 1
ATOM 768 C CA . LEU A 1 103 ? 5.625 -5.254 1.525 1.00 96.50 103 LEU A CA 1
ATOM 769 C C . LEU A 1 103 ? 5.964 -6.346 2.550 1.00 96.50 103 LEU A C 1
ATOM 771 O O . LEU A 1 103 ? 5.218 -7.312 2.669 1.00 96.50 103 LEU A O 1
ATOM 775 N N . CYS A 1 104 ? 6.993 -6.152 3.382 1.00 95.56 104 CYS A N 1
ATOM 776 C CA . CYS A 1 104 ? 7.310 -7.084 4.472 1.00 95.56 104 CYS A CA 1
ATOM 777 C C . CYS A 1 104 ? 6.184 -7.230 5.514 1.00 95.56 104 CYS A C 1
ATOM 779 O O . CYS A 1 104 ? 6.105 -8.253 6.190 1.00 95.56 104 CYS A O 1
ATOM 781 N N . LYS A 1 105 ? 5.328 -6.213 5.675 1.00 94.38 105 LYS A N 1
ATOM 782 C CA . LYS A 1 105 ? 4.249 -6.179 6.681 1.00 94.38 105 LYS A CA 1
ATOM 783 C C . LYS A 1 105 ? 2.879 -6.525 6.108 1.00 94.38 105 LYS A C 1
ATOM 785 O O . LYS A 1 105 ? 2.003 -6.962 6.844 1.00 94.38 105 LYS A O 1
ATOM 790 N N . LEU A 1 106 ? 2.679 -6.310 4.811 1.00 95.38 106 LEU A N 1
ATOM 791 C CA . LEU A 1 106 ? 1.413 -6.519 4.118 1.00 95.38 106 LEU A CA 1
ATOM 792 C C . LEU A 1 106 ? 1.537 -7.730 3.193 1.00 95.38 106 LEU A C 1
ATOM 794 O O . LEU A 1 106 ? 1.764 -7.582 1.994 1.00 95.38 106 LEU A O 1
ATOM 798 N N . GLN A 1 107 ? 1.347 -8.933 3.744 1.00 92.88 107 GLN A N 1
ATOM 799 C CA . GLN A 1 107 ? 1.503 -10.188 2.995 1.00 92.88 107 GLN A CA 1
ATOM 800 C C . GLN A 1 107 ? 0.639 -10.250 1.730 1.00 92.88 107 GLN 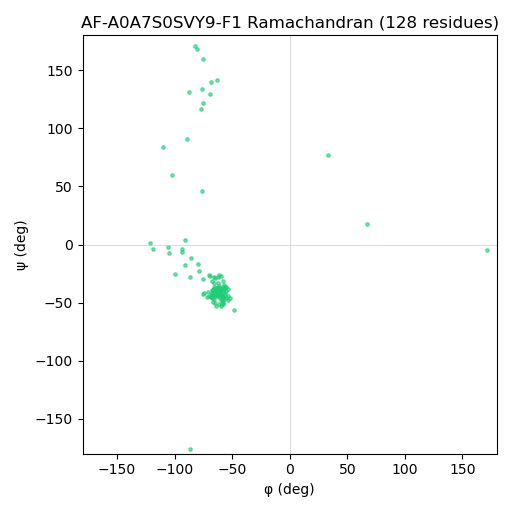A C 1
ATOM 802 O O . GLN A 1 107 ? 1.105 -10.729 0.702 1.00 92.88 107 GLN A O 1
ATOM 807 N N . ALA A 1 108 ? -0.583 -9.706 1.768 1.00 94.50 108 ALA A N 1
ATOM 808 C CA . ALA A 1 108 ? -1.442 -9.627 0.587 1.00 94.50 108 ALA A CA 1
ATOM 809 C C . ALA A 1 108 ? -0.814 -8.789 -0.543 1.00 94.50 108 ALA A C 1
ATOM 811 O O . ALA A 1 108 ? -0.916 -9.159 -1.705 1.00 94.50 108 ALA A O 1
ATOM 812 N N . ALA A 1 109 ? -0.131 -7.687 -0.213 1.00 96.00 109 ALA A N 1
ATOM 813 C CA . ALA A 1 109 ? 0.546 -6.854 -1.206 1.00 96.00 109 ALA A CA 1
ATOM 814 C C . ALA A 1 109 ? 1.834 -7.522 -1.712 1.00 96.00 109 ALA A C 1
ATOM 816 O O . ALA A 1 109 ? 2.089 -7.528 -2.910 1.00 96.00 109 ALA A O 1
ATOM 817 N N . ALA A 1 110 ? 2.622 -8.139 -0.827 1.00 96.38 110 ALA A N 1
ATOM 818 C CA . ALA A 1 110 ? 3.798 -8.904 -1.246 1.00 96.38 110 ALA A CA 1
ATOM 819 C C . ALA A 1 110 ? 3.433 -10.082 -2.164 1.00 96.38 110 ALA A C 1
ATOM 821 O O . ALA A 1 110 ? 4.116 -10.309 -3.158 1.00 96.38 110 ALA A O 1
ATOM 822 N N . GLY A 1 111 ? 2.346 -10.796 -1.856 1.00 96.50 111 GLY A N 1
ATOM 823 C CA . GLY A 1 111 ? 1.849 -11.912 -2.662 1.00 96.50 111 GLY A CA 1
ATOM 824 C C . GLY A 1 111 ? 1.245 -11.494 -4.005 1.00 96.50 111 GLY A C 1
ATOM 825 O O . GLY A 1 111 ? 1.276 -12.279 -4.946 1.00 96.50 111 GLY A O 1
ATOM 826 N N . ALA A 1 112 ? 0.732 -10.267 -4.113 1.00 96.94 112 ALA A N 1
ATOM 827 C CA . ALA A 1 112 ? 0.214 -9.717 -5.366 1.00 96.94 112 ALA A CA 1
ATOM 828 C C . ALA A 1 112 ? 1.319 -9.208 -6.313 1.00 96.94 112 ALA A C 1
ATOM 830 O O . ALA A 1 112 ? 1.063 -8.998 -7.498 1.00 96.94 112 ALA A O 1
ATOM 831 N N . MET A 1 113 ? 2.539 -8.989 -5.810 1.00 97.44 113 MET A N 1
ATOM 832 C CA . MET A 1 113 ? 3.665 -8.480 -6.597 1.00 97.44 113 MET A CA 1
ATOM 833 C C . MET A 1 113 ? 4.149 -9.520 -7.609 1.00 97.44 113 MET A C 1
ATOM 835 O O . MET A 1 113 ? 4.453 -10.661 -7.256 1.00 97.44 113 MET A O 1
ATOM 839 N N . SER A 1 114 ? 4.277 -9.118 -8.872 1.00 97.69 114 SER A N 1
ATOM 840 C CA . SER A 1 114 ? 4.814 -9.985 -9.916 1.00 97.69 114 SER A CA 1
ATOM 841 C C . SER A 1 114 ? 6.340 -10.132 -9.800 1.00 97.69 114 SER A C 1
ATOM 843 O O . SER A 1 114 ? 7.022 -9.260 -9.247 1.00 97.69 114 SER A O 1
ATOM 845 N N . PRO A 1 115 ? 6.929 -11.188 -10.394 1.00 97.62 115 PRO A N 1
ATOM 846 C CA . PRO A 1 115 ? 8.383 -11.311 -10.497 1.00 97.62 115 PRO A CA 1
ATOM 847 C C . PRO A 1 115 ? 9.045 -10.112 -11.196 1.00 97.62 115 PRO A C 1
ATOM 849 O O . PRO A 1 115 ? 10.114 -9.665 -10.784 1.00 97.62 115 PRO A O 1
ATOM 852 N N . ALA A 1 116 ? 8.398 -9.554 -12.226 1.00 96.69 116 ALA A N 1
ATOM 853 C CA . ALA A 1 116 ? 8.884 -8.365 -12.926 1.00 96.69 116 ALA A CA 1
ATOM 854 C C . ALA A 1 116 ? 8.849 -7.119 -12.027 1.00 96.69 116 ALA A C 1
ATOM 856 O O . ALA A 1 116 ? 9.788 -6.323 -12.038 1.00 96.69 116 ALA A O 1
ATOM 857 N N . GLY A 1 117 ? 7.805 -6.983 -11.208 1.00 96.38 117 GLY A N 1
ATOM 858 C CA . GLY A 1 117 ? 7.703 -5.944 -10.194 1.00 96.38 117 GLY A CA 1
ATOM 859 C C . GLY A 1 117 ? 8.841 -6.008 -9.175 1.00 96.38 117 GLY A C 1
ATOM 860 O O . GLY A 1 117 ? 9.499 -4.999 -8.910 1.00 96.38 117 GLY A O 1
ATOM 861 N N . TRP A 1 118 ? 9.121 -7.200 -8.641 1.00 97.44 118 TRP A N 1
ATOM 862 C CA . TRP A 1 118 ? 10.260 -7.417 -7.745 1.00 97.44 118 TRP A CA 1
ATOM 863 C C . TRP A 1 118 ? 11.596 -7.073 -8.409 1.00 97.44 118 TRP A C 1
ATOM 865 O O . TRP A 1 118 ? 12.418 -6.384 -7.804 1.00 97.44 118 TRP A O 1
ATOM 875 N N . ALA A 1 119 ? 11.797 -7.477 -9.667 1.00 97.19 119 ALA A N 1
ATOM 876 C CA . ALA A 1 119 ? 13.000 -7.137 -10.423 1.00 97.19 119 ALA A CA 1
ATOM 877 C C . ALA A 1 119 ? 13.152 -5.618 -10.636 1.00 97.19 119 ALA A C 1
ATOM 879 O O . ALA A 1 119 ? 14.260 -5.090 -10.542 1.00 97.19 119 ALA A O 1
ATOM 880 N N . ALA A 1 120 ? 12.054 -4.896 -10.883 1.00 96.00 120 ALA A N 1
ATOM 881 C CA . ALA A 1 120 ? 12.074 -3.441 -11.012 1.00 96.00 120 ALA A CA 1
ATOM 882 C C . ALA A 1 120 ? 12.469 -2.748 -9.698 1.00 96.00 120 ALA A C 1
ATOM 884 O O . ALA A 1 120 ? 13.293 -1.834 -9.720 1.00 96.00 120 ALA A O 1
ATOM 885 N N . LEU A 1 121 ? 11.939 -3.207 -8.556 1.00 95.38 121 LEU A N 1
ATOM 886 C CA . LEU A 1 121 ? 12.348 -2.704 -7.241 1.00 95.38 121 LEU A CA 1
ATOM 887 C C . LEU A 1 121 ? 13.821 -2.996 -6.948 1.00 95.38 121 LEU A C 1
ATOM 889 O O . LEU A 1 121 ? 14.518 -2.104 -6.476 1.00 95.38 121 LEU A O 1
ATOM 893 N N . ALA A 1 122 ? 14.313 -4.197 -7.264 1.00 95.56 122 ALA A N 1
ATOM 894 C CA . ALA A 1 122 ? 15.721 -4.549 -7.076 1.00 95.56 122 ALA A CA 1
ATOM 895 C C . ALA A 1 122 ? 16.653 -3.614 -7.867 1.00 95.56 122 ALA A C 1
ATOM 897 O O . ALA A 1 122 ? 17.575 -3.033 -7.301 1.00 95.56 122 ALA A O 1
ATOM 898 N N . ARG A 1 123 ? 16.345 -3.355 -9.144 1.00 95.19 123 ARG A N 1
ATOM 899 C CA . ARG A 1 123 ? 17.099 -2.387 -9.962 1.00 95.19 123 ARG A CA 1
ATOM 900 C C . ARG A 1 123 ? 17.032 -0.965 -9.407 1.00 95.19 123 ARG A C 1
ATOM 902 O O . ARG A 1 123 ? 18.008 -0.223 -9.468 1.00 95.19 123 ARG A O 1
ATOM 909 N N . ALA A 1 124 ? 15.878 -0.562 -8.877 1.00 94.12 124 ALA A N 1
ATOM 910 C CA . ALA A 1 124 ? 15.729 0.747 -8.251 1.00 94.12 124 ALA A CA 1
ATOM 911 C C . ALA A 1 124 ? 16.583 0.861 -6.973 1.00 94.12 124 ALA A C 1
ATOM 913 O O . ALA A 1 124 ? 17.190 1.908 -6.740 1.00 94.12 124 ALA A O 1
ATOM 914 N N . VAL A 1 125 ? 16.680 -0.213 -6.176 1.00 94.44 125 VAL A N 1
ATOM 915 C CA . VAL A 1 125 ? 17.594 -0.299 -5.024 1.00 94.44 125 VAL A CA 1
ATOM 916 C C . VAL A 1 125 ? 19.039 -0.130 -5.485 1.00 94.44 125 VAL A C 1
ATOM 918 O O . VAL A 1 125 ? 19.717 0.757 -4.985 1.00 94.44 125 VAL A O 1
ATOM 921 N N . GLU A 1 126 ? 19.491 -0.909 -6.470 1.00 94.50 126 GLU A N 1
ATOM 922 C CA . GLU A 1 126 ? 20.862 -0.830 -7.003 1.00 94.50 126 GLU A CA 1
ATOM 923 C C . GLU A 1 126 ? 21.212 0.581 -7.490 1.00 94.50 126 GLU A C 1
ATOM 925 O O . GLU A 1 126 ? 22.286 1.092 -7.197 1.00 94.50 126 GLU A O 1
ATOM 930 N N . ARG A 1 127 ? 20.276 1.255 -8.171 1.00 93.75 127 ARG A N 1
ATOM 931 C CA . ARG A 1 127 ? 20.461 2.634 -8.651 1.00 93.75 127 ARG A CA 1
ATOM 932 C C . ARG A 1 127 ? 20.589 3.662 -7.521 1.00 93.75 127 ARG A C 1
ATOM 934 O O . ARG A 1 127 ? 21.134 4.740 -7.740 1.00 93.75 127 ARG A O 1
ATOM 941 N N . THR A 1 128 ? 19.991 3.393 -6.364 1.00 89.88 128 THR A N 1
ATOM 942 C CA . THR A 1 128 ? 19.913 4.345 -5.242 1.00 89.88 128 THR A CA 1
ATOM 943 C C . THR A 1 128 ? 20.848 3.990 -4.091 1.00 89.88 128 THR A C 1
ATOM 945 O O . THR A 1 128 ? 20.917 4.745 -3.11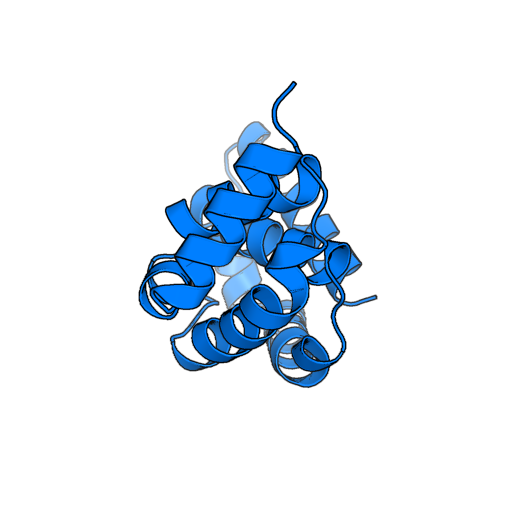9 1.00 89.88 128 THR A O 1
ATOM 948 N N . ALA A 1 129 ? 21.568 2.873 -4.207 1.00 79.25 129 ALA A N 1
ATOM 949 C CA . ALA A 1 129 ? 22.646 2.503 -3.310 1.00 79.25 129 ALA A CA 1
ATOM 950 C C . ALA A 1 129 ? 23.840 3.470 -3.490 1.00 79.25 129 ALA A C 1
ATOM 952 O O . ALA A 1 129 ? 24.110 3.882 -4.620 1.00 79.25 129 ALA A O 1
ATOM 953 N N . PRO A 1 130 ? 24.499 3.881 -2.392 1.00 65.88 130 PRO A N 1
ATOM 954 C CA . PRO A 1 130 ? 25.662 4.767 -2.425 1.00 65.88 130 PRO A CA 1
ATOM 955 C C . PRO A 1 130 ? 26.919 4.101 -2.996 1.00 65.88 130 PRO A C 1
ATOM 957 O O . PRO A 1 130 ? 27.058 2.863 -2.853 1.00 65.88 130 PRO A O 1
#

pLDDT: mean 89.61, std 9.15, range [54.84, 97.69]

Solvent-accessible surface area (backbone atoms only — not comparable to full-atom values): 6838 Å² total; per-residue (Å²): 108,72,38,56,53,38,39,50,51,27,53,50,46,57,54,48,64,76,67,69,82,76,66,56,31,61,54,48,71,74,29,67,67,50,54,50,48,54,50,49,45,68,75,47,43,85,79,43,52,46,65,41,46,19,37,32,43,31,15,53,25,42,36,29,74,74,38,66,40,85,79,75,45,61,71,52,17,42,55,52,33,56,38,42,51,74,32,30,69,74,36,50,57,69,36,46,53,32,34,53,59,11,36,77,63,32,59,51,35,46,70,52,48,47,73,68,37,53,51,35,42,51,53,25,48,65,73,52,54,132

Nearest PDB structures (foldseek):
  2bku-assembly1_B  TM=3.542E-01  e=4.299E+00  Saccharomyces cerevisiae
  3ea5-assembly2_D  TM=3.069E-01  e=4.986E+00  Saccharomyces cerevisiae
  8ga7-assembly1_A  TM=1.783E-01  e=2.756E+00  synthetic construct

Secondary structure (DSSP, 8-state):
-HHHHHHHHHHHHHHHHHH----HHHHHHH-HHHHHHHHHHHHHGGG--HHHHHHHHHHHHHHHHHH------HHHHHHHHHHHHHHGGG--HHHHHHHHHHHHH-HHHHHH--HHHHHHHHHHHHHH--